Protein AF-A0A7C8Z4E1-F1 (afdb_monomer_lite)

InterPro domains:
  IPR005018 DOMON domain [PS50836] (55-139)
  IPR045265 AIR12, DOMON domain [PF04526] (93-138)

Radius of gyration: 27.3 Å; chains: 1; bounding box: 96×62×39 Å

Organism: Opuntia streptacantha (NCBI:txid393608)

Sequence (139 aa):
MGGRRSSSFPNAAVLSLLSLSVLLPASLSQSHSSCKSHKFSTKKTFENCIDLPTLNAAVHWTFDAATSALSMAFSAKSDGWIAWGLNPQGSGMVGTQALIAGKFAGAALSVDTYDIQSYHAAVKGPISYNVTGISAEES

pLDDT: mean 83.1, std 17.66, range [37.78, 97.62]

Secondary structure (DSSP, 8-state):
-----------HHHHTSSTTTTS--------PPPGGG---TT----SEEEE-SSTT-EEEEEEETTTTEEEEEEE---SSEEEEEE-TT-SSSTTEEEEEEE--TTPPPEEEEEEE-SSS--EES--SS---S------

Structure (mmCIF, N/CA/C/O backbone):
data_AF-A0A7C8Z4E1-F1
#
_entry.id   AF-A0A7C8Z4E1-F1
#
loop_
_atom_site.group_PDB
_atom_site.id
_atom_site.type_symbol
_atom_site.label_atom_id
_atom_site.label_alt_id
_atom_site.label_comp_id
_atom_site.label_asym_id
_atom_site.label_entity_id
_atom_site.label_seq_id
_atom_site.pdbx_PDB_ins_code
_atom_site.Cartn_x
_atom_site.Cartn_y
_atom_site.Cartn_z
_atom_site.occupancy
_atom_site.B_iso_or_equiv
_atom_site.auth_seq_id
_atom_site.auth_comp_id
_atom_site.auth_asym_id
_atom_site.auth_atom_id
_atom_site.pdbx_PDB_model_num
ATOM 1 N N . MET A 1 1 ? 74.684 -49.118 18.563 1.00 39.81 1 MET A N 1
ATOM 2 C CA . MET A 1 1 ? 73.912 -48.161 17.735 1.00 39.81 1 MET A CA 1
ATOM 3 C C . MET A 1 1 ? 72.769 -48.959 17.123 1.00 39.81 1 MET A C 1
ATOM 5 O O . MET A 1 1 ? 73.057 -49.860 16.364 1.00 39.81 1 MET A O 1
ATOM 9 N N . GLY A 1 2 ? 71.503 -48.881 17.521 1.00 44.88 2 GLY A N 1
ATOM 10 C CA . GLY A 1 2 ? 70.712 -47.750 17.996 1.00 44.88 2 GLY A CA 1
ATOM 11 C C . GLY A 1 2 ? 69.649 -47.460 16.931 1.00 44.88 2 GLY A C 1
ATOM 12 O O . GLY A 1 2 ? 69.998 -46.908 15.897 1.00 44.88 2 GLY A O 1
ATOM 13 N N . GLY A 1 3 ? 68.384 -47.839 17.159 1.00 37.78 3 GLY A N 1
ATOM 14 C CA . GLY A 1 3 ? 67.287 -47.445 16.263 1.00 37.78 3 GLY A CA 1
ATOM 15 C C . GLY A 1 3 ? 65.960 -48.193 16.433 1.00 37.78 3 GLY A C 1
ATOM 16 O O . GLY A 1 3 ? 65.643 -49.064 15.635 1.00 37.78 3 GLY A O 1
ATOM 17 N N . ARG A 1 4 ? 65.154 -47.812 17.437 1.00 53.25 4 ARG A N 1
ATOM 18 C CA . ARG A 1 4 ? 63.685 -47.999 17.438 1.00 53.25 4 ARG A CA 1
ATOM 19 C C . ARG A 1 4 ? 63.045 -47.105 16.367 1.00 53.25 4 ARG A C 1
ATOM 21 O O . ARG A 1 4 ? 63.518 -45.986 16.194 1.00 53.25 4 ARG A O 1
ATOM 28 N N . ARG A 1 5 ? 61.909 -47.527 15.796 1.00 49.47 5 ARG A N 1
ATOM 29 C CA . ARG A 1 5 ? 60.741 -46.695 15.394 1.00 49.47 5 ARG A CA 1
ATOM 30 C C . ARG A 1 5 ? 59.597 -47.662 15.044 1.00 49.47 5 ARG A C 1
ATOM 32 O O . ARG A 1 5 ? 59.736 -48.457 14.132 1.00 49.47 5 ARG A O 1
ATOM 39 N N . SER A 1 6 ? 58.641 -47.880 15.946 1.00 49.81 6 SER A N 1
ATOM 40 C CA . SER A 1 6 ? 57.446 -47.062 16.224 1.00 49.81 6 SER A CA 1
ATOM 41 C C . SER A 1 6 ? 56.422 -47.118 15.089 1.00 49.81 6 SER A C 1
ATOM 43 O O . SER A 1 6 ? 56.583 -46.470 14.061 1.00 49.8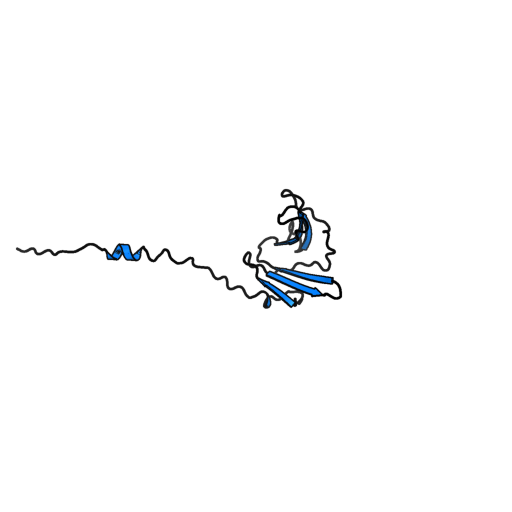1 6 SER A O 1
ATOM 45 N N . SER A 1 7 ? 55.355 -47.880 15.329 1.00 51.41 7 SER A N 1
ATOM 46 C CA . SER A 1 7 ? 54.076 -47.832 14.620 1.00 51.41 7 SER A CA 1
ATOM 47 C C . SER A 1 7 ? 53.421 -46.457 14.769 1.00 51.41 7 SER A C 1
ATOM 49 O O . SER A 1 7 ? 53.463 -45.887 15.860 1.00 51.41 7 SER A O 1
ATOM 51 N N . SER A 1 8 ? 52.757 -45.954 13.728 1.00 54.03 8 SER A N 1
ATOM 52 C CA . SER A 1 8 ? 51.725 -44.924 13.891 1.00 54.03 8 SER A CA 1
ATOM 53 C C . SER A 1 8 ? 50.718 -44.981 12.742 1.00 54.03 8 SER A C 1
ATOM 55 O O . SER A 1 8 ? 51.091 -44.922 11.572 1.00 54.03 8 SER A O 1
ATOM 57 N N . PHE A 1 9 ? 49.446 -45.137 13.102 1.00 57.28 9 PHE A N 1
ATOM 58 C CA . PHE A 1 9 ? 48.287 -45.108 12.214 1.00 57.28 9 PHE A CA 1
ATOM 59 C C . PHE A 1 9 ? 48.009 -43.668 11.757 1.00 57.28 9 PHE A C 1
ATOM 61 O O . PHE A 1 9 ? 47.925 -42.788 12.616 1.00 57.28 9 PHE A O 1
ATOM 68 N N . PRO A 1 10 ? 47.767 -43.389 10.464 1.00 48.19 10 PRO A N 1
ATOM 69 C CA . PRO A 1 10 ? 47.225 -42.102 10.063 1.00 48.19 10 PRO A CA 1
ATOM 70 C C . PRO A 1 10 ? 45.688 -42.111 10.135 1.00 48.19 10 PRO A C 1
ATOM 72 O O . PRO A 1 10 ? 45.002 -42.716 9.320 1.00 48.19 10 PRO A O 1
ATOM 75 N N . ASN A 1 11 ? 45.170 -41.368 11.115 1.00 53.59 11 ASN A N 1
ATOM 76 C CA . ASN A 1 11 ? 44.148 -40.334 10.924 1.00 53.59 11 ASN A CA 1
ATOM 77 C C . ASN A 1 11 ? 42.768 -40.712 10.344 1.00 53.59 11 ASN A C 1
ATOM 79 O O . ASN A 1 11 ? 42.259 -40.025 9.462 1.00 53.59 11 ASN A O 1
ATOM 83 N N . ALA A 1 12 ? 42.060 -41.665 10.960 1.00 51.69 12 ALA A N 1
ATOM 84 C CA . ALA A 1 12 ? 40.590 -41.721 10.851 1.00 51.69 12 ALA A CA 1
ATOM 85 C C . ALA A 1 12 ? 39.895 -40.479 11.469 1.00 51.69 12 ALA A C 1
ATOM 87 O O . ALA A 1 12 ? 38.748 -40.176 11.155 1.00 51.69 12 ALA A O 1
ATOM 88 N N . ALA A 1 13 ? 40.605 -39.723 12.316 1.00 52.81 13 ALA A N 1
ATOM 89 C CA . ALA A 1 13 ? 40.073 -38.544 13.000 1.00 52.81 13 ALA A CA 1
ATOM 90 C C . ALA A 1 13 ? 39.866 -37.321 12.084 1.00 52.81 13 ALA A C 1
ATOM 92 O O . ALA A 1 13 ? 39.034 -36.473 12.389 1.00 52.81 13 ALA A O 1
ATOM 93 N N . VAL A 1 14 ? 40.583 -37.216 10.957 1.00 51.94 14 VAL A N 1
ATOM 94 C CA . VAL A 1 14 ? 40.526 -36.010 10.104 1.00 51.94 14 VAL A CA 1
ATOM 95 C C . VAL A 1 14 ? 39.288 -36.013 9.197 1.00 51.94 14 VAL A C 1
ATOM 97 O O . VAL A 1 14 ? 38.719 -34.960 8.927 1.00 51.94 14 VAL A O 1
ATOM 100 N N . LEU A 1 15 ? 38.802 -37.193 8.797 1.00 48.12 15 LEU A N 1
ATOM 101 C CA . LEU A 1 15 ? 37.601 -37.324 7.961 1.00 48.12 15 LEU A CA 1
ATOM 102 C C . LEU A 1 15 ? 36.291 -37.084 8.731 1.00 48.12 15 LEU A C 1
ATOM 104 O O . LEU A 1 15 ? 35.291 -36.723 8.118 1.00 48.12 15 LEU A O 1
ATOM 108 N N . SER A 1 16 ? 36.296 -37.212 10.062 1.00 50.66 16 SER A N 1
ATOM 109 C CA . SER A 1 16 ? 35.107 -36.973 10.896 1.00 50.66 16 SER A CA 1
ATOM 110 C C . SER A 1 16 ? 34.844 -35.490 11.195 1.00 50.66 16 SER A C 1
ATOM 112 O O . SER A 1 16 ? 33.766 -35.152 11.679 1.00 50.66 16 SER A O 1
ATOM 114 N N . LEU A 1 17 ? 35.810 -34.602 10.935 1.00 50.59 17 LEU A N 1
ATOM 115 C CA . LEU A 1 17 ? 35.689 -33.162 11.205 1.00 50.59 17 LEU A CA 1
ATOM 116 C C . LEU A 1 17 ? 35.124 -32.367 10.015 1.00 50.59 17 LEU A C 1
ATOM 118 O O . LEU A 1 17 ? 34.612 -31.271 10.211 1.00 50.59 17 LEU A O 1
ATOM 122 N N . LEU A 1 18 ? 35.162 -32.924 8.799 1.00 49.88 18 LEU A N 1
ATOM 123 C CA . LEU A 1 18 ? 34.632 -32.290 7.580 1.00 49.88 18 LEU A CA 1
ATOM 124 C C . LEU A 1 18 ? 33.141 -32.572 7.336 1.00 49.88 18 LEU A C 1
ATOM 126 O O . LEU A 1 18 ? 32.497 -31.853 6.577 1.00 49.88 18 LEU A O 1
ATOM 130 N N . SER A 1 19 ? 32.564 -33.582 7.992 1.00 53.12 19 SER A N 1
ATOM 131 C CA . SER A 1 19 ? 31.147 -33.939 7.841 1.00 53.12 19 SER A CA 1
ATOM 132 C C . SER A 1 19 ? 30.197 -33.105 8.709 1.00 53.12 19 SER A C 1
ATOM 134 O O . SER A 1 19 ? 28.987 -33.171 8.510 1.00 53.12 19 SER A O 1
ATOM 136 N N . LEU A 1 20 ? 30.709 -32.313 9.660 1.00 49.38 20 LEU A N 1
ATOM 137 C CA . LEU A 1 20 ? 29.875 -31.524 10.578 1.00 49.38 20 LEU A CA 1
ATOM 138 C C . LEU A 1 20 ? 29.581 -30.097 10.081 1.00 49.38 20 LEU A C 1
ATOM 140 O O . LEU A 1 20 ? 28.790 -29.382 10.688 1.00 49.38 20 LEU A O 1
ATOM 144 N N . SER A 1 21 ? 30.174 -29.680 8.959 1.00 53.50 21 SER A N 1
ATOM 145 C CA . SER A 1 21 ? 30.000 -28.333 8.394 1.00 53.50 21 SER A CA 1
ATOM 146 C C . SER A 1 21 ? 28.793 -28.193 7.451 1.00 53.50 21 SER A C 1
ATOM 148 O O . SER A 1 21 ? 28.571 -27.113 6.915 1.00 53.50 21 SER A O 1
ATOM 150 N N . VAL A 1 22 ? 28.006 -29.257 7.237 1.00 56.09 22 VAL A N 1
ATOM 151 C CA . VAL A 1 22 ? 26.937 -29.319 6.210 1.00 56.09 22 VAL A CA 1
ATOM 152 C C . VAL A 1 22 ? 25.513 -29.196 6.797 1.00 56.09 22 VAL A C 1
ATOM 154 O O . VAL A 1 22 ? 24.532 -29.398 6.093 1.00 56.09 22 VAL A O 1
ATOM 157 N N . LEU A 1 23 ? 25.349 -28.831 8.076 1.00 57.00 23 LEU A N 1
ATOM 158 C CA . LEU A 1 23 ? 24.029 -28.850 8.740 1.00 57.00 23 LEU A CA 1
ATOM 159 C C . LEU A 1 23 ? 23.550 -27.531 9.366 1.00 57.00 23 LEU A C 1
ATOM 161 O O . LEU A 1 23 ? 22.684 -27.556 10.235 1.00 57.00 23 LEU A O 1
ATOM 165 N N . LEU A 1 24 ? 24.023 -26.369 8.910 1.00 56.91 24 LEU A N 1
ATOM 166 C CA . LEU A 1 24 ? 23.359 -25.109 9.260 1.00 56.91 24 LEU A CA 1
ATOM 167 C C . LEU A 1 24 ? 23.108 -24.245 8.021 1.00 56.91 24 LEU A C 1
ATOM 169 O O . LEU A 1 24 ? 24.007 -23.515 7.602 1.00 56.91 24 LEU A O 1
ATOM 173 N N . PRO A 1 25 ? 21.876 -24.202 7.479 1.00 58.38 25 PRO A N 1
ATOM 174 C CA . PRO A 1 25 ? 21.391 -22.927 6.989 1.00 58.38 25 PRO A CA 1
ATOM 175 C C . PRO A 1 25 ? 21.350 -21.999 8.207 1.00 58.38 25 PRO A C 1
ATOM 177 O O . PRO A 1 25 ? 20.506 -22.142 9.090 1.00 58.38 25 PRO A O 1
ATOM 180 N N . ALA A 1 26 ? 22.313 -21.080 8.296 1.00 58.53 26 ALA A N 1
ATOM 181 C CA . ALA A 1 26 ? 22.198 -19.932 9.176 1.00 58.53 26 ALA A CA 1
ATOM 182 C C . ALA A 1 26 ? 21.027 -19.099 8.651 1.00 58.53 26 ALA A C 1
ATOM 184 O O . ALA A 1 26 ? 21.195 -18.217 7.810 1.00 58.53 26 ALA A O 1
ATOM 185 N N . SER A 1 27 ? 19.818 -19.432 9.096 1.00 57.56 27 SER A N 1
ATOM 186 C CA . SER A 1 27 ? 18.671 -18.551 8.983 1.00 57.56 27 SER A CA 1
ATOM 187 C C . SER A 1 27 ? 19.080 -17.268 9.690 1.00 57.56 27 SER A C 1
ATOM 189 O O . SER A 1 27 ? 19.129 -17.217 10.918 1.00 57.56 27 SER A O 1
ATOM 191 N N . LEU A 1 28 ? 19.447 -16.243 8.923 1.00 52.97 28 LEU A N 1
ATOM 192 C CA . LEU A 1 28 ? 19.473 -14.878 9.419 1.00 52.97 28 LEU A CA 1
ATOM 193 C C . LEU A 1 28 ? 18.033 -14.580 9.836 1.00 52.97 28 LEU A C 1
ATOM 195 O O . LEU A 1 28 ? 17.221 -14.161 9.015 1.00 52.97 28 LEU A O 1
ATOM 199 N N . SER A 1 29 ? 17.694 -14.871 11.092 1.00 48.66 29 SER A N 1
ATOM 200 C CA . SER A 1 29 ? 16.459 -14.409 11.703 1.00 48.66 29 SER A CA 1
ATOM 201 C C . SER A 1 29 ? 16.561 -12.894 11.744 1.00 48.66 29 SER A C 1
ATOM 203 O O . SER A 1 29 ? 17.112 -12.324 12.684 1.00 48.66 29 SER A O 1
ATOM 205 N N . GLN A 1 30 ? 16.098 -12.232 10.684 1.00 53.62 30 GLN A N 1
ATOM 206 C CA . GLN A 1 30 ? 15.839 -10.806 10.739 1.00 53.62 30 GLN A CA 1
ATOM 207 C C . GLN A 1 30 ? 14.806 -10.634 11.846 1.00 53.62 30 GLN A C 1
ATOM 209 O O . GLN A 1 30 ? 13.694 -11.153 11.749 1.00 53.62 30 GLN A O 1
ATOM 214 N N . SER A 1 31 ? 15.193 -9.986 12.943 1.00 52.22 31 SER A N 1
ATOM 215 C CA . SER A 1 31 ? 14.258 -9.665 14.012 1.00 52.22 31 SER A CA 1
ATOM 216 C C . SER A 1 31 ? 13.281 -8.631 13.465 1.00 52.22 31 SER A C 1
ATOM 218 O O . SER A 1 31 ? 13.548 -7.430 13.503 1.00 52.22 31 SER A O 1
ATOM 220 N N . HIS A 1 32 ? 12.177 -9.093 12.890 1.00 58.91 32 HIS A N 1
ATOM 221 C CA . HIS A 1 32 ? 11.077 -8.213 12.544 1.00 58.91 32 HIS A CA 1
ATOM 222 C C . HIS A 1 32 ? 10.280 -7.927 13.797 1.00 58.91 32 HIS A C 1
ATOM 224 O O . HIS A 1 32 ? 9.782 -8.824 14.478 1.00 58.91 32 HIS A O 1
ATOM 230 N N . SER A 1 33 ? 10.166 -6.643 14.094 1.00 66.19 33 SER A N 1
ATOM 231 C CA . SER A 1 33 ? 9.115 -6.147 14.957 1.00 66.19 33 SER A CA 1
ATOM 232 C C . SER A 1 33 ? 7.775 -6.502 14.309 1.00 66.19 33 SER A C 1
ATOM 234 O O . SER A 1 33 ? 7.569 -6.169 13.144 1.00 66.19 33 SER A O 1
ATOM 236 N N . SER A 1 34 ? 6.884 -7.177 15.041 1.00 82.50 34 SER A N 1
ATOM 237 C CA . SER A 1 34 ? 5.547 -7.532 14.540 1.00 82.50 34 SER A CA 1
ATOM 238 C C . SER A 1 34 ? 4.850 -6.315 13.930 1.00 82.50 34 SER A C 1
ATOM 240 O O . SER A 1 34 ? 4.946 -5.220 14.499 1.00 82.50 34 SER A O 1
ATOM 242 N N . CYS A 1 35 ? 4.078 -6.508 12.857 1.00 88.69 35 CYS A N 1
ATOM 243 C CA . CYS A 1 35 ? 3.270 -5.455 12.234 1.00 88.69 35 CYS A CA 1
ATOM 244 C C . CYS A 1 35 ? 2.450 -4.630 13.245 1.00 88.69 35 CYS A C 1
ATOM 246 O O . CYS A 1 35 ? 2.261 -3.432 13.043 1.00 88.69 35 CYS A O 1
ATOM 248 N N . LYS A 1 36 ? 2.035 -5.219 14.379 1.00 84.25 36 LYS A N 1
ATOM 249 C CA . LYS A 1 36 ? 1.285 -4.536 15.453 1.00 84.25 36 LYS A CA 1
ATOM 250 C C . LYS A 1 36 ? 2.065 -3.427 16.159 1.00 84.25 36 LYS A C 1
ATOM 252 O O . LYS A 1 36 ? 1.469 -2.551 16.773 1.00 84.25 36 LYS A O 1
ATOM 257 N N . SER A 1 37 ? 3.391 -3.489 16.119 1.00 84.56 37 SER A N 1
ATOM 258 C CA . SER A 1 37 ? 4.272 -2.492 16.735 1.00 84.56 37 SER A CA 1
ATOM 259 C C . SER A 1 37 ? 4.621 -1.333 15.799 1.00 84.56 37 SER A C 1
ATOM 261 O O . SER A 1 37 ? 5.183 -0.336 16.256 1.00 84.56 37 SER A O 1
ATOM 263 N N . HIS A 1 38 ? 4.272 -1.444 14.512 1.00 86.06 38 HIS A N 1
ATOM 264 C CA . HIS A 1 38 ? 4.494 -0.388 13.536 1.00 86.06 38 HIS A CA 1
ATOM 265 C C . HIS A 1 38 ? 3.647 0.843 13.876 1.00 86.06 38 HIS A C 1
ATOM 267 O O . HIS A 1 38 ? 2.465 0.736 14.208 1.00 86.06 38 HIS A O 1
ATOM 273 N N . LYS A 1 39 ? 4.261 2.023 13.791 1.00 87.50 39 LYS A N 1
ATOM 274 C CA . LYS A 1 39 ? 3.606 3.303 14.056 1.00 87.50 39 LYS A CA 1
ATOM 275 C C . LYS A 1 39 ? 3.655 4.149 12.800 1.00 87.50 39 LYS A C 1
ATOM 277 O O . LYS A 1 39 ? 4.729 4.594 12.411 1.00 87.50 39 LYS A O 1
ATOM 282 N N . PHE A 1 40 ? 2.485 4.396 12.228 1.00 90.25 40 PHE A N 1
ATOM 283 C CA . PHE A 1 40 ? 2.351 5.275 11.077 1.00 90.25 40 PHE A CA 1
ATOM 284 C C . PHE A 1 40 ? 2.558 6.738 11.480 1.00 90.25 40 PHE A C 1
ATOM 286 O O . PHE A 1 40 ? 2.095 7.171 12.545 1.00 90.25 40 PHE A O 1
ATOM 293 N N . SER A 1 41 ? 3.201 7.520 10.614 1.00 88.38 41 SER A N 1
ATOM 294 C CA . SER A 1 41 ? 3.476 8.948 10.844 1.00 88.38 41 SER A CA 1
ATOM 295 C C . SER A 1 41 ? 2.183 9.754 11.017 1.00 88.38 41 SER A C 1
ATOM 297 O O . SER A 1 41 ? 2.088 10.661 11.846 1.00 88.38 41 SER A O 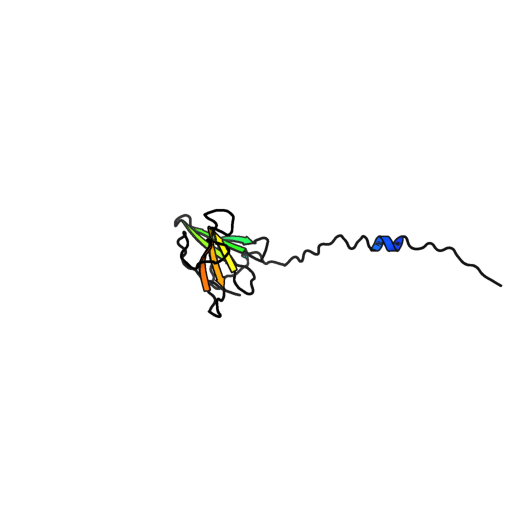1
ATOM 299 N N . THR A 1 42 ? 1.134 9.331 10.310 1.00 84.12 42 THR A N 1
ATOM 300 C CA . THR A 1 42 ? -0.218 9.905 10.356 1.00 84.12 42 THR A CA 1
ATOM 301 C C . THR A 1 42 ? -1.007 9.562 11.625 1.00 84.12 42 THR A C 1
ATOM 303 O O . THR A 1 42 ? -2.160 9.974 11.750 1.00 84.12 42 THR A O 1
ATOM 306 N N . LYS A 1 43 ? -0.430 8.799 12.569 1.00 86.19 43 LYS A N 1
ATOM 307 C CA . LYS A 1 43 ? -1.116 8.234 13.751 1.00 86.19 43 LYS A CA 1
ATOM 308 C C . LYS A 1 43 ? -2.354 7.391 13.406 1.00 86.19 43 LYS A C 1
ATOM 310 O O . LYS A 1 43 ? -3.151 7.088 14.295 1.00 86.19 43 LYS A O 1
ATOM 315 N N . LYS A 1 44 ? -2.524 7.001 12.136 1.00 88.38 44 LYS A N 1
ATOM 316 C CA . LYS A 1 44 ? -3.547 6.036 11.730 1.00 88.38 44 LYS A CA 1
ATOM 317 C C . LYS A 1 44 ? -3.271 4.704 12.420 1.00 88.38 44 LYS A C 1
ATOM 319 O O . LYS A 1 44 ? -2.123 4.289 12.569 1.00 88.38 44 LYS A O 1
ATOM 324 N N . THR A 1 45 ? -4.341 4.051 12.851 1.00 92.31 45 THR A N 1
ATOM 325 C CA . THR A 1 45 ? -4.295 2.729 13.476 1.00 92.31 45 THR A CA 1
ATOM 326 C C . THR A 1 45 ? -5.215 1.791 12.715 1.00 92.31 45 THR A C 1
ATOM 328 O O . THR A 1 45 ? -6.185 2.231 12.096 1.00 92.31 45 THR A O 1
ATOM 331 N N . PHE A 1 46 ? -4.875 0.507 12.738 1.00 95.19 46 PHE A N 1
ATOM 332 C CA . PHE A 1 46 ? -5.616 -0.542 12.056 1.00 95.19 46 PHE A CA 1
ATOM 333 C C . PHE A 1 46 ? -5.912 -1.665 13.044 1.00 95.19 46 PHE A C 1
ATOM 335 O O . PHE A 1 46 ? -5.070 -1.992 13.882 1.00 95.19 46 PHE A O 1
ATOM 342 N N . GLU A 1 47 ? -7.105 -2.242 12.952 1.00 95.75 47 GLU A N 1
ATOM 343 C CA . GLU A 1 47 ? -7.560 -3.310 13.850 1.00 95.75 47 GLU A CA 1
ATOM 344 C C . GLU A 1 47 ? -6.809 -4.616 13.602 1.00 95.75 47 GLU A C 1
ATOM 346 O O . GLU A 1 47 ? -6.525 -5.378 14.528 1.00 95.75 47 GLU A O 1
ATOM 351 N N . ASN A 1 48 ? -6.470 -4.861 12.339 1.00 96.62 48 ASN A N 1
ATOM 352 C CA . ASN A 1 48 ? -5.851 -6.090 11.890 1.00 96.62 48 ASN A CA 1
ATOM 353 C C . ASN A 1 48 ? -4.529 -5.791 11.189 1.00 96.62 48 ASN A C 1
ATOM 355 O O . ASN A 1 48 ? -4.365 -4.764 10.525 1.00 96.62 48 ASN A O 1
ATOM 359 N N . CYS A 1 49 ? -3.586 -6.719 11.317 1.00 96.31 49 CYS A N 1
ATOM 360 C CA . CYS A 1 49 ? -2.391 -6.722 10.495 1.00 96.31 49 CYS A CA 1
ATOM 361 C C . CYS A 1 49 ? -1.822 -8.130 10.346 1.00 96.31 49 CYS A C 1
ATOM 363 O O . CYS A 1 49 ? -2.029 -8.987 11.212 1.00 96.31 49 CYS A O 1
ATOM 365 N N . ILE A 1 50 ? -1.088 -8.342 9.257 1.00 96.06 50 ILE A N 1
ATOM 366 C CA . ILE A 1 50 ? -0.302 -9.548 9.002 1.00 96.06 50 ILE A CA 1
ATOM 367 C C . ILE A 1 50 ? 1.080 -9.165 8.486 1.00 96.06 50 ILE A C 1
ATOM 369 O O . ILE A 1 50 ? 1.214 -8.293 7.627 1.00 96.06 50 ILE A O 1
ATOM 373 N N . ASP A 1 51 ? 2.093 -9.852 9.001 1.00 95.31 51 ASP A N 1
ATOM 374 C CA . ASP A 1 51 ? 3.438 -9.844 8.438 1.00 95.31 51 ASP A CA 1
ATOM 375 C C . ASP A 1 51 ? 3.474 -10.804 7.236 1.00 95.31 51 ASP A C 1
ATOM 377 O O . ASP A 1 51 ? 2.966 -11.928 7.305 1.00 95.31 51 ASP A O 1
ATOM 381 N N . LEU A 1 52 ? 4.049 -10.363 6.117 1.00 94.12 52 LEU A N 1
ATOM 382 C CA . LEU A 1 52 ? 4.207 -11.178 4.917 1.00 94.12 52 LEU A CA 1
ATOM 383 C C . LEU A 1 52 ? 5.537 -11.952 4.949 1.00 94.12 52 LEU A C 1
ATOM 385 O O . LEU A 1 52 ? 6.513 -11.483 5.538 1.00 94.12 52 LEU A O 1
ATOM 389 N N . PRO A 1 53 ? 5.627 -13.116 4.276 1.00 92.44 53 PRO A N 1
ATOM 390 C CA . PRO A 1 53 ? 6.809 -13.981 4.361 1.00 92.44 53 PRO A CA 1
ATOM 391 C C . PRO A 1 53 ? 8.100 -13.383 3.783 1.00 92.44 53 PRO A C 1
ATOM 393 O O . PRO A 1 53 ? 9.188 -13.886 4.050 1.00 92.44 53 PRO A O 1
ATOM 396 N N . THR A 1 54 ? 7.993 -12.348 2.949 1.00 90.06 54 THR A N 1
ATOM 397 C CA . THR A 1 54 ? 9.109 -11.771 2.192 1.00 90.06 54 THR A CA 1
ATOM 398 C C . THR A 1 54 ? 9.051 -10.246 2.194 1.00 90.06 54 THR A C 1
ATOM 400 O O . THR A 1 54 ? 8.012 -9.659 2.486 1.00 90.06 54 THR A O 1
ATOM 403 N N . LEU A 1 55 ? 10.156 -9.606 1.793 1.00 89.69 55 LEU A N 1
ATOM 404 C CA . LEU A 1 55 ? 10.270 -8.151 1.573 1.00 89.69 55 LEU A CA 1
ATOM 405 C C . LEU A 1 55 ? 10.107 -7.283 2.829 1.00 89.69 55 LEU A C 1
ATOM 407 O O . LEU A 1 55 ? 9.954 -6.066 2.726 1.00 89.69 55 LEU A O 1
ATOM 411 N N . ASN A 1 56 ? 10.136 -7.903 4.010 1.00 90.62 56 ASN A N 1
ATOM 412 C CA . ASN A 1 56 ? 9.867 -7.229 5.277 1.00 90.62 56 ASN A CA 1
ATOM 413 C C . ASN A 1 56 ? 8.554 -6.446 5.211 1.00 90.62 56 ASN A C 1
ATOM 415 O O . ASN A 1 56 ? 8.468 -5.315 5.688 1.00 90.62 56 ASN A O 1
ATOM 419 N N . ALA A 1 57 ? 7.571 -7.047 4.540 1.00 93.81 57 ALA A N 1
ATOM 420 C CA . ALA A 1 57 ? 6.325 -6.399 4.213 1.00 93.81 57 ALA A CA 1
ATOM 421 C C . ALA A 1 57 ? 5.228 -6.759 5.210 1.00 93.81 57 ALA A C 1
ATOM 423 O O . ALA A 1 57 ? 5.226 -7.847 5.786 1.00 93.81 57 ALA A O 1
ATOM 424 N N . ALA A 1 58 ? 4.273 -5.856 5.373 1.00 95.44 58 ALA A N 1
ATOM 425 C CA . ALA A 1 58 ? 3.086 -6.068 6.175 1.00 95.44 58 ALA A CA 1
ATOM 426 C C .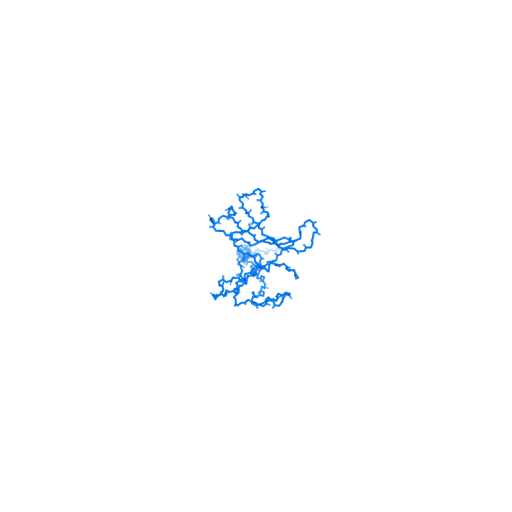 ALA A 1 58 ? 1.861 -5.449 5.500 1.00 95.44 58 ALA A C 1
ATOM 428 O O . ALA A 1 58 ? 1.954 -4.461 4.765 1.00 95.44 58 ALA A O 1
ATOM 429 N N . VAL A 1 59 ? 0.702 -6.044 5.770 1.00 95.94 59 VAL A N 1
ATOM 430 C CA . VAL A 1 59 ? -0.605 -5.487 5.414 1.00 95.94 59 VAL A CA 1
ATOM 431 C C . VAL A 1 59 ? -1.330 -5.154 6.706 1.00 95.94 59 VAL A C 1
ATOM 433 O O . VAL A 1 59 ? -1.488 -6.021 7.567 1.00 95.94 59 VAL A O 1
ATOM 436 N N . HIS A 1 60 ? -1.811 -3.923 6.821 1.00 96.50 60 HIS A N 1
ATOM 437 C CA . HIS A 1 60 ? -2.654 -3.441 7.911 1.00 96.50 60 HIS A CA 1
ATOM 438 C C . HIS A 1 60 ? -4.021 -3.069 7.359 1.00 96.50 60 HIS A C 1
ATOM 440 O O . HIS A 1 60 ? -4.098 -2.449 6.298 1.00 96.50 60 HIS A O 1
ATOM 446 N N . TRP A 1 61 ? -5.097 -3.425 8.058 1.00 96.88 61 TRP A N 1
ATOM 447 C CA . TRP A 1 61 ? -6.439 -3.071 7.613 1.00 96.88 61 TRP A CA 1
ATOM 448 C C . TRP A 1 61 ? -7.465 -2.944 8.741 1.00 96.88 61 TRP A C 1
ATOM 450 O O . TRP A 1 61 ? -7.374 -3.575 9.796 1.00 96.88 61 TRP A O 1
ATOM 460 N N . THR A 1 62 ? -8.489 -2.147 8.457 1.00 97.31 62 THR A N 1
ATOM 461 C CA . THR A 1 62 ? -9.740 -2.056 9.213 1.00 97.31 62 THR A CA 1
ATOM 462 C C . THR A 1 62 ? -10.878 -2.080 8.207 1.00 97.31 62 THR A C 1
ATOM 464 O O . THR A 1 62 ? -10.825 -1.367 7.200 1.00 97.31 62 THR A O 1
ATOM 467 N N . PHE A 1 63 ? -11.893 -2.898 8.465 1.00 97.25 63 PHE A N 1
ATOM 468 C CA . PHE A 1 63 ? -13.085 -2.970 7.630 1.00 97.25 63 PHE A CA 1
ATOM 469 C C . PHE A 1 63 ? -14.290 -2.465 8.415 1.00 97.25 63 PHE A C 1
ATOM 471 O O . PHE A 1 63 ? -14.651 -3.040 9.439 1.00 97.25 63 PHE A O 1
ATOM 478 N N . ASP A 1 64 ? -14.915 -1.404 7.917 1.00 97.19 64 ASP A N 1
ATOM 479 C CA . ASP A 1 64 ? -16.177 -0.903 8.444 1.00 97.19 64 ASP A CA 1
ATOM 480 C C . ASP A 1 64 ? -17.332 -1.540 7.665 1.00 97.19 64 ASP A C 1
ATOM 482 O O . ASP A 1 64 ? -17.615 -1.181 6.519 1.00 97.19 64 ASP A O 1
ATOM 486 N N . ALA A 1 65 ? -18.016 -2.490 8.302 1.00 96.94 65 ALA A N 1
ATOM 487 C CA . ALA A 1 65 ? -19.148 -3.188 7.706 1.00 96.94 65 ALA A CA 1
ATOM 488 C C . ALA A 1 65 ? -20.375 -2.284 7.491 1.00 96.94 65 ALA A C 1
ATOM 490 O O . ALA A 1 65 ? -21.165 -2.553 6.587 1.00 96.94 65 ALA A O 1
ATOM 491 N N . ALA A 1 66 ? -20.545 -1.215 8.278 1.00 97.62 66 ALA A N 1
ATOM 492 C CA . ALA A 1 66 ? -21.693 -0.317 8.157 1.00 97.62 66 ALA A CA 1
ATOM 493 C C . ALA A 1 66 ? -21.608 0.539 6.887 1.00 97.62 66 ALA A C 1
ATOM 495 O O . ALA A 1 66 ? -22.624 0.801 6.244 1.00 97.62 66 ALA A O 1
ATOM 496 N N . THR A 1 67 ? -20.395 0.942 6.506 1.00 95.75 67 THR A N 1
ATOM 497 C CA . THR A 1 67 ? -20.133 1.733 5.292 1.00 95.75 67 THR A CA 1
ATOM 498 C C . THR A 1 67 ? -19.566 0.905 4.138 1.00 95.75 67 THR A C 1
ATOM 500 O O . THR A 1 67 ? -19.402 1.422 3.035 1.00 95.75 67 THR A O 1
ATOM 503 N N . SER A 1 68 ? -19.293 -0.386 4.367 1.00 95.38 68 SER A N 1
ATOM 504 C CA . SER A 1 68 ? -18.583 -1.271 3.432 1.00 95.38 68 SER A CA 1
ATOM 505 C C . SER A 1 68 ? -17.239 -0.691 2.970 1.00 95.38 68 SER A C 1
ATOM 507 O O . SER A 1 68 ? -16.835 -0.866 1.819 1.00 95.38 68 SER A O 1
ATOM 509 N N . ALA A 1 69 ? -16.542 0.010 3.868 1.00 95.62 69 ALA A N 1
ATOM 510 C CA . ALA A 1 69 ? -15.282 0.681 3.579 1.00 95.62 69 ALA A CA 1
ATOM 511 C C . ALA A 1 69 ? -14.084 -0.110 4.122 1.00 95.62 69 ALA A C 1
ATOM 513 O O . ALA A 1 69 ? -14.050 -0.510 5.286 1.00 95.62 69 ALA A O 1
ATOM 514 N N . LEU A 1 70 ? -13.064 -0.293 3.279 1.00 95.75 70 LEU A N 1
ATOM 515 C CA . LEU A 1 70 ? -11.790 -0.905 3.649 1.00 95.75 70 LEU A CA 1
ATOM 516 C C . LEU A 1 70 ? -10.713 0.176 3.750 1.00 95.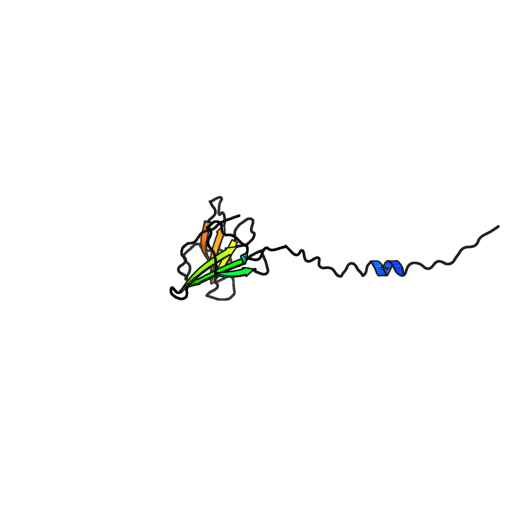75 70 LEU A C 1
ATOM 518 O O . LEU A 1 70 ? -10.334 0.780 2.748 1.00 95.75 70 LEU A O 1
ATOM 522 N N . SER A 1 71 ? -10.195 0.392 4.955 1.00 95.62 71 SER A N 1
ATOM 523 C CA . SER A 1 71 ? -8.983 1.183 5.171 1.00 95.62 71 SER A CA 1
ATOM 524 C C . SER A 1 71 ? -7.787 0.245 5.209 1.00 95.62 71 SER A C 1
ATOM 526 O O . SER A 1 71 ? -7.801 -0.715 5.976 1.00 95.62 71 SER A O 1
ATOM 528 N N . MET A 1 72 ? -6.749 0.526 4.421 1.00 95.62 72 MET A N 1
ATOM 529 C CA . MET A 1 72 ? -5.566 -0.328 4.310 1.00 95.62 72 MET A CA 1
ATOM 530 C C . MET A 1 72 ? -4.268 0.480 4.293 1.00 95.62 72 MET A C 1
ATOM 532 O O . MET A 1 72 ? -4.225 1.580 3.743 1.00 95.62 72 MET A O 1
ATOM 536 N N . ALA A 1 73 ? -3.201 -0.108 4.834 1.00 95.56 73 ALA A N 1
ATOM 537 C CA . ALA A 1 73 ? -1.826 0.280 4.556 1.00 95.56 73 ALA A CA 1
ATOM 538 C C . ALA A 1 73 ? -0.990 -0.951 4.179 1.00 95.56 73 ALA A C 1
ATOM 540 O O . ALA A 1 73 ? -1.096 -2.005 4.806 1.00 95.56 73 ALA A O 1
ATOM 541 N N . PHE A 1 74 ? -0.152 -0.796 3.157 1.00 95.88 74 PHE A N 1
ATOM 542 C CA . PHE A 1 74 ? 0.894 -1.749 2.805 1.00 95.88 74 PHE A CA 1
ATOM 543 C C . PHE A 1 74 ? 2.241 -1.099 3.102 1.00 95.88 74 PHE A C 1
ATOM 545 O O . PHE A 1 74 ? 2.513 0.000 2.618 1.00 95.88 74 PHE A O 1
ATOM 552 N N . SER A 1 75 ? 3.072 -1.766 3.892 1.00 93.94 75 SER A N 1
ATOM 553 C CA . SER A 1 75 ? 4.432 -1.323 4.189 1.00 93.94 75 SER A CA 1
ATOM 554 C C . SER A 1 75 ? 5.422 -2.401 3.783 1.00 93.94 75 SER A C 1
ATOM 556 O O . SER A 1 75 ? 5.115 -3.588 3.839 1.00 93.94 75 SER A O 1
ATOM 558 N N . ALA A 1 76 ? 6.602 -1.988 3.334 1.00 93.88 76 ALA A N 1
ATOM 559 C CA . ALA A 1 76 ? 7.707 -2.871 2.989 1.00 93.88 76 ALA A CA 1
ATOM 560 C C . ALA A 1 76 ? 9.015 -2.083 3.045 1.00 93.88 76 ALA A C 1
ATOM 562 O O . ALA A 1 76 ? 9.014 -0.856 2.917 1.00 93.88 76 ALA A O 1
ATOM 563 N N . LYS A 1 77 ? 10.140 -2.783 3.193 1.00 91.62 77 LYS A N 1
ATOM 564 C CA . LYS A 1 77 ? 11.457 -2.157 3.063 1.00 91.62 77 LYS A CA 1
ATOM 565 C C . LYS A 1 77 ? 11.818 -2.043 1.580 1.00 91.62 77 LYS A C 1
ATOM 567 O O . LYS A 1 77 ? 11.879 -3.057 0.890 1.00 91.62 77 LYS A O 1
ATOM 572 N N . SER A 1 78 ? 12.069 -0.829 1.095 1.00 90.69 78 SER A N 1
ATOM 573 C CA . SER A 1 78 ? 12.468 -0.569 -0.294 1.00 90.69 78 SER A CA 1
ATOM 574 C C . SER A 1 78 ? 13.344 0.677 -0.380 1.00 90.69 78 SER A C 1
ATOM 576 O O . SER A 1 78 ? 13.073 1.660 0.303 1.00 90.69 78 SER A O 1
ATOM 578 N N . ASP A 1 79 ? 14.349 0.643 -1.257 1.00 89.38 79 ASP A N 1
ATOM 579 C CA . ASP A 1 79 ? 15.180 1.806 -1.605 1.00 89.38 79 ASP A CA 1
ATOM 580 C C . ASP A 1 79 ? 14.641 2.552 -2.847 1.00 89.38 79 ASP A C 1
ATOM 582 O O . ASP A 1 79 ? 15.287 3.457 -3.375 1.00 89.38 79 ASP A O 1
ATOM 586 N N . GLY A 1 80 ? 13.472 2.151 -3.360 1.00 92.31 80 GLY A N 1
ATOM 587 C CA . GLY A 1 80 ? 12.878 2.701 -4.577 1.00 92.31 80 GLY A CA 1
ATOM 588 C C . GLY A 1 80 ? 11.380 2.938 -4.438 1.00 92.31 80 GLY A C 1
ATOM 589 O O . GLY A 1 80 ? 10.939 3.912 -3.834 1.00 92.31 80 GLY A O 1
ATOM 590 N N . TRP A 1 81 ? 10.591 2.060 -5.048 1.00 93.56 81 TRP A N 1
ATOM 591 C CA . TRP A 1 81 ? 9.134 2.090 -4.985 1.00 93.56 81 TRP A CA 1
ATOM 592 C C . TRP A 1 81 ? 8.604 0.795 -4.371 1.00 93.56 81 TRP A C 1
ATOM 594 O O . TRP A 1 81 ? 9.298 -0.225 -4.322 1.00 93.56 81 TRP A O 1
ATOM 604 N N . ILE A 1 82 ? 7.371 0.847 -3.884 1.00 95.44 82 ILE A N 1
ATOM 605 C CA . ILE A 1 82 ? 6.603 -0.308 -3.426 1.00 95.44 82 ILE A CA 1
ATOM 606 C C . ILE A 1 82 ? 5.263 -0.319 -4.151 1.00 95.44 82 ILE A C 1
ATOM 608 O O . ILE A 1 82 ? 4.719 0.733 -4.482 1.00 95.44 82 ILE A O 1
ATOM 612 N N . ALA A 1 83 ? 4.729 -1.507 -4.410 1.00 94.50 83 ALA A N 1
ATOM 613 C CA . ALA A 1 83 ? 3.422 -1.662 -5.025 1.00 94.50 83 ALA A CA 1
ATOM 614 C C . ALA A 1 83 ? 2.600 -2.703 -4.277 1.00 94.50 83 ALA A C 1
ATOM 616 O O . ALA A 1 83 ? 3.128 -3.732 -3.852 1.00 94.50 83 ALA A O 1
ATOM 617 N N . TRP A 1 84 ? 1.300 -2.454 -4.186 1.00 95.00 84 TRP A N 1
ATOM 618 C CA . TRP A 1 84 ? 0.315 -3.440 -3.771 1.00 95.00 84 TRP A CA 1
ATOM 619 C C . TRP A 1 84 ? -0.736 -3.595 -4.868 1.00 95.00 84 TRP A C 1
ATOM 621 O O . TRP A 1 84 ? -1.237 -2.602 -5.393 1.00 95.00 84 TRP A O 1
ATOM 631 N N . GLY A 1 85 ? -1.024 -4.840 -5.246 1.00 94.69 85 GLY A N 1
ATOM 632 C CA . GLY A 1 85 ? -1.875 -5.178 -6.383 1.00 94.69 85 GLY A CA 1
ATOM 633 C C . GLY A 1 85 ? -3.128 -5.943 -5.974 1.00 94.69 85 GLY A C 1
ATOM 634 O O . GLY A 1 85 ? -3.058 -6.910 -5.217 1.00 94.69 85 GLY A O 1
ATOM 635 N N . LEU A 1 86 ? -4.262 -5.528 -6.526 1.00 94.31 86 LEU A N 1
ATOM 636 C CA . LEU A 1 86 ? -5.531 -6.242 -6.530 1.00 94.31 86 LEU A CA 1
ATOM 637 C C . LEU A 1 86 ? -5.680 -6.954 -7.870 1.00 94.31 86 LEU A C 1
ATOM 639 O O . LEU A 1 86 ? -5.566 -6.312 -8.909 1.00 94.31 86 LEU A O 1
ATOM 643 N N . ASN A 1 87 ? -5.993 -8.250 -7.871 1.00 94.88 87 ASN A N 1
ATOM 644 C CA . ASN A 1 87 ? -6.120 -9.011 -9.117 1.00 94.88 87 ASN A CA 1
ATOM 645 C C . ASN A 1 87 ? -7.574 -9.464 -9.350 1.00 94.88 87 ASN A C 1
ATOM 647 O O . ASN A 1 87 ? -7.893 -10.640 -9.174 1.00 94.88 87 ASN A O 1
ATOM 651 N N . PRO A 1 88 ? -8.493 -8.556 -9.733 1.00 90.62 88 PRO A N 1
ATOM 652 C CA . PRO A 1 88 ? -9.897 -8.910 -9.939 1.00 90.62 88 PRO A CA 1
ATOM 653 C C . PRO A 1 88 ? -10.129 -9.812 -11.164 1.00 90.62 88 PRO A C 1
ATOM 655 O O . PRO A 1 88 ? -11.175 -10.447 -11.255 1.00 90.62 88 PRO A O 1
ATOM 658 N N . GLN A 1 89 ? -9.181 -9.869 -12.109 1.00 89.50 89 GLN A N 1
ATOM 659 C CA . GLN A 1 89 ? -9.330 -10.589 -13.384 1.00 89.50 89 GLN A CA 1
ATOM 660 C C . GLN A 1 89 ? -8.616 -11.955 -13.429 1.00 89.50 89 GLN A C 1
ATOM 662 O O . GLN A 1 89 ? -8.784 -12.702 -14.390 1.00 89.50 89 GLN A O 1
ATOM 667 N N . GLY A 1 90 ? -7.810 -12.305 -12.421 1.00 91.19 90 GLY A N 1
ATOM 668 C CA . GLY A 1 90 ? -7.022 -13.543 -12.416 1.00 91.19 90 GLY A CA 1
ATOM 669 C C . GLY A 1 90 ? -5.943 -13.546 -11.336 1.00 91.19 90 GLY A C 1
ATOM 670 O O . GLY A 1 90 ? -5.896 -12.651 -10.511 1.00 91.19 90 GLY A O 1
ATOM 671 N N . SER A 1 91 ? -5.056 -14.541 -11.311 1.00 91.38 91 SER A N 1
ATOM 672 C CA . SER A 1 91 ? -3.969 -14.616 -10.313 1.00 91.38 91 SER A CA 1
ATOM 673 C C . SER A 1 91 ? -2.629 -14.047 -10.799 1.00 91.38 91 SER A C 1
ATOM 675 O O . SER A 1 91 ? -1.650 -14.071 -10.057 1.00 91.38 91 SER A O 1
ATOM 677 N N . GLY A 1 92 ? -2.562 -13.586 -12.050 1.00 92.44 92 GLY A N 1
ATOM 678 C CA . GLY A 1 92 ? -1.351 -13.047 -12.669 1.00 92.44 92 GLY A CA 1
ATOM 679 C C . GLY A 1 92 ? -1.182 -11.539 -12.475 1.00 92.44 92 GLY A C 1
ATOM 680 O O . GLY A 1 92 ? -2.048 -10.872 -11.924 1.00 92.44 92 GLY A O 1
ATOM 681 N N . MET A 1 93 ? -0.052 -11.021 -12.968 1.00 92.94 93 MET A N 1
ATOM 682 C CA . MET A 1 93 ? 0.242 -9.580 -13.015 1.00 92.94 93 MET A CA 1
ATOM 683 C C . MET A 1 93 ? -0.603 -8.845 -14.067 1.00 92.94 93 MET A C 1
ATOM 685 O O . MET A 1 93 ? -0.954 -7.683 -13.898 1.00 92.94 93 MET A O 1
ATOM 689 N N . VAL A 1 94 ? -0.908 -9.514 -15.182 1.00 94.94 94 VAL A N 1
ATOM 690 C CA . VAL A 1 94 ? -1.809 -8.965 -16.199 1.00 94.94 94 VAL A CA 1
ATOM 691 C C . VAL A 1 94 ? -3.235 -8.993 -15.653 1.00 94.94 94 VAL A C 1
ATOM 693 O O . VAL A 1 94 ? -3.703 -10.033 -15.192 1.00 94.94 94 VAL A O 1
ATOM 696 N N . GLY A 1 95 ? -3.907 -7.847 -15.706 1.00 93.88 95 GLY A N 1
ATOM 697 C CA . GLY A 1 95 ? -5.206 -7.605 -15.085 1.00 93.88 95 GLY A CA 1
ATOM 698 C C . GLY A 1 95 ? -5.122 -7.109 -13.636 1.00 93.88 95 GLY A C 1
ATOM 699 O O . GLY A 1 95 ? -6.167 -6.963 -12.997 1.00 93.88 95 GLY A O 1
ATOM 700 N N . THR A 1 96 ? -3.918 -6.858 -13.103 1.00 96.12 96 THR A N 1
ATOM 701 C CA . THR A 1 96 ? -3.724 -6.275 -11.768 1.00 96.12 96 THR A CA 1
ATOM 702 C C . THR A 1 96 ? -4.072 -4.789 -11.760 1.00 96.12 96 THR A C 1
ATOM 704 O O . THR A 1 96 ? -3.605 -4.011 -12.587 1.00 96.12 96 THR A O 1
ATOM 707 N N . GLN A 1 97 ? -4.814 -4.378 -10.742 1.00 95.94 97 GLN A N 1
ATOM 708 C CA . GLN A 1 97 ? -5.063 -2.993 -10.373 1.00 95.94 97 GLN A CA 1
ATOM 709 C C . GLN A 1 97 ? -4.206 -2.648 -9.160 1.00 95.94 97 GLN A C 1
ATOM 711 O O . GLN A 1 97 ? -4.392 -3.215 -8.086 1.00 95.94 97 GLN A O 1
ATOM 716 N N . ALA A 1 98 ? -3.233 -1.759 -9.326 1.00 96.25 98 ALA A N 1
ATOM 717 C CA . ALA A 1 98 ? -2.186 -1.532 -8.340 1.00 96.25 98 ALA A CA 1
ATOM 718 C C . ALA A 1 98 ? -2.234 -0.132 -7.731 1.00 96.25 98 ALA A C 1
ATOM 720 O O . ALA A 1 98 ? -2.576 0.841 -8.397 1.00 96.25 98 ALA A O 1
ATOM 721 N N . LEU A 1 99 ? -1.814 -0.034 -6.474 1.00 96.69 99 LEU A N 1
ATOM 722 C CA . LEU A 1 99 ? -1.356 1.198 -5.850 1.00 96.69 99 LEU A CA 1
ATOM 723 C C . LEU A 1 99 ? 0.168 1.141 -5.813 1.00 96.69 99 LEU A C 1
ATOM 725 O O . LEU A 1 99 ? 0.728 0.206 -5.240 1.00 96.69 99 LEU A O 1
ATOM 729 N N . ILE A 1 100 ? 0.837 2.115 -6.424 1.00 95.81 100 ILE A N 1
ATOM 730 C CA . ILE A 1 100 ? 2.300 2.178 -6.475 1.00 95.81 100 ILE A CA 1
ATOM 731 C C . ILE A 1 100 ? 2.751 3.460 -5.785 1.00 95.81 100 ILE A C 1
ATOM 733 O O . ILE A 1 100 ? 2.347 4.555 -6.183 1.00 95.81 100 ILE A O 1
ATOM 737 N N . ALA A 1 101 ? 3.580 3.311 -4.755 1.00 95.81 101 ALA A N 1
ATOM 738 C CA . ALA A 1 101 ? 4.146 4.399 -3.973 1.00 95.81 101 ALA A CA 1
ATOM 739 C C . ALA A 1 101 ? 5.658 4.509 -4.197 1.00 95.81 101 ALA A C 1
ATOM 741 O O . ALA A 1 101 ? 6.366 3.502 -4.202 1.00 95.81 101 ALA A O 1
ATOM 742 N N . GLY A 1 102 ? 6.164 5.726 -4.370 1.00 94.44 102 GLY A N 1
ATOM 743 C CA . GLY A 1 102 ? 7.587 5.970 -4.583 1.00 94.44 102 GLY A CA 1
ATOM 744 C C . GLY A 1 102 ? 7.900 7.410 -4.975 1.00 94.44 102 GLY A C 1
ATOM 745 O O . GLY A 1 102 ? 7.011 8.246 -5.135 1.00 94.44 102 GLY A O 1
ATOM 746 N N . LYS A 1 103 ? 9.192 7.698 -5.130 1.00 93.69 103 LYS A N 1
ATOM 747 C CA . LYS A 1 103 ? 9.702 8.977 -5.641 1.00 93.69 103 LYS A CA 1
ATOM 748 C C . LYS A 1 103 ? 9.986 8.843 -7.134 1.00 93.69 103 LYS A C 1
ATOM 750 O O . LYS A 1 103 ? 11.046 8.365 -7.536 1.00 93.69 103 LYS A O 1
ATOM 755 N N . PHE A 1 104 ? 9.032 9.237 -7.970 1.00 86.75 104 PHE A N 1
ATOM 756 C CA . PHE A 1 104 ? 9.163 9.119 -9.424 1.00 86.75 104 PHE A CA 1
ATOM 757 C C . PHE A 1 104 ? 9.802 10.373 -10.021 1.00 86.75 104 PHE A C 1
ATOM 759 O O . PHE A 1 104 ? 9.378 11.486 -9.729 1.00 86.75 104 PHE A O 1
ATOM 766 N N . ALA A 1 105 ? 10.829 10.197 -10.860 1.00 84.75 105 ALA A N 1
ATOM 767 C CA . ALA A 1 105 ? 11.525 11.290 -11.552 1.00 84.75 105 ALA A CA 1
ATOM 768 C C . ALA A 1 105 ? 12.019 12.431 -10.626 1.00 84.75 105 ALA A C 1
ATOM 770 O O . ALA A 1 105 ? 12.010 13.598 -11.010 1.00 84.75 105 ALA A O 1
ATOM 771 N N . GLY A 1 106 ? 12.439 12.100 -9.397 1.00 79.94 106 GLY A N 1
ATOM 772 C CA . GLY A 1 106 ? 12.920 13.079 -8.411 1.00 79.94 106 GLY A CA 1
ATOM 773 C C . GLY A 1 106 ? 11.821 13.909 -7.737 1.00 79.94 106 GLY A C 1
ATOM 774 O O . GLY A 1 106 ? 12.134 14.854 -7.016 1.00 79.94 106 GLY A O 1
ATOM 775 N N . ALA A 1 107 ? 10.548 13.573 -7.956 1.00 87.19 107 ALA A N 1
ATOM 776 C CA . ALA A 1 107 ? 9.428 14.202 -7.271 1.00 87.19 107 ALA A CA 1
ATOM 777 C C . ALA A 1 107 ? 9.362 13.810 -5.784 1.00 87.19 107 ALA A C 1
ATOM 779 O O . ALA A 1 107 ? 10.032 12.884 -5.317 1.00 87.19 107 ALA A O 1
ATOM 780 N N . ALA A 1 108 ? 8.509 14.524 -5.044 1.00 92.06 108 ALA A N 1
ATOM 781 C CA . ALA A 1 108 ? 8.135 14.143 -3.689 1.00 92.06 108 ALA A CA 1
ATOM 782 C C . ALA A 1 108 ? 7.518 12.734 -3.662 1.00 92.06 108 ALA A C 1
ATOM 784 O O . ALA A 1 108 ? 6.978 12.261 -4.663 1.00 92.06 108 ALA A O 1
ATOM 785 N N . LEU A 1 109 ? 7.590 12.082 -2.500 1.00 94.44 109 LEU A N 1
ATOM 786 C CA . LEU A 1 109 ? 6.961 10.785 -2.285 1.00 94.44 109 LEU A CA 1
ATOM 787 C C . LEU A 1 109 ? 5.459 10.882 -2.587 1.00 94.44 109 LEU A C 1
ATOM 789 O O . LEU A 1 109 ? 4.751 11.693 -1.987 1.00 94.44 109 LEU A O 1
ATOM 793 N N . SER A 1 110 ? 4.980 10.049 -3.504 1.00 94.56 110 SER A N 1
ATOM 794 C CA . SER A 1 110 ? 3.569 9.974 -3.871 1.00 94.56 110 SER A CA 1
ATOM 795 C C . SER A 1 110 ? 3.107 8.526 -3.963 1.00 94.56 110 SER A C 1
ATOM 797 O O . SER A 1 110 ? 3.916 7.600 -4.019 1.00 94.56 110 SER A O 1
ATOM 799 N N . VAL A 1 111 ? 1.789 8.341 -3.976 1.00 95.69 111 VAL A N 1
ATOM 800 C CA . VAL A 1 111 ? 1.133 7.083 -4.330 1.00 95.69 111 VAL A CA 1
ATOM 801 C C . VAL A 1 111 ? 0.088 7.369 -5.388 1.00 95.69 111 VAL A C 1
ATOM 803 O O . VAL A 1 111 ? -0.652 8.346 -5.292 1.00 95.69 111 VAL A O 1
ATOM 806 N N . ASP A 1 112 ? 0.040 6.513 -6.396 1.00 95.31 112 ASP A N 1
ATOM 807 C CA . ASP A 1 112 ? -0.899 6.606 -7.500 1.00 95.31 112 ASP A CA 1
ATOM 808 C C . ASP A 1 112 ? -1.457 5.222 -7.834 1.00 95.31 112 ASP A C 1
ATOM 810 O O . ASP A 1 112 ? -0.848 4.192 -7.527 1.00 95.31 112 ASP A O 1
ATOM 814 N N . THR A 1 113 ? -2.620 5.201 -8.477 1.00 96.69 113 THR A N 1
ATOM 815 C CA . THR A 1 113 ? -3.256 3.982 -8.973 1.00 96.69 113 THR A CA 1
ATOM 816 C C . THR A 1 113 ? -2.838 3.678 -10.409 1.00 96.69 113 THR A C 1
ATOM 818 O O . THR A 1 113 ? -2.639 4.586 -11.224 1.00 96.69 113 THR A O 1
ATOM 821 N N . TYR A 1 114 ? -2.717 2.392 -10.720 1.00 96.00 114 TYR A N 1
ATOM 822 C CA . TYR A 1 114 ? -2.282 1.888 -12.014 1.00 96.00 114 TYR A CA 1
ATOM 823 C C . TYR A 1 114 ? -3.122 0.694 -12.442 1.00 96.00 114 TYR A C 1
ATOM 825 O O . TYR A 1 114 ? -3.470 -0.159 -11.627 1.00 96.00 114 TYR A O 1
ATOM 833 N N . ASP A 1 115 ? -3.379 0.610 -13.740 1.00 94.62 115 ASP A N 1
ATOM 834 C CA . ASP A 1 115 ? -3.981 -0.549 -14.379 1.00 94.62 115 ASP A CA 1
ATOM 835 C C . ASP A 1 115 ? -2.917 -1.296 -15.199 1.00 94.62 115 ASP A C 1
ATOM 837 O O . ASP A 1 115 ? -2.290 -0.734 -16.106 1.00 94.62 115 ASP A O 1
ATOM 841 N N . ILE A 1 116 ? -2.651 -2.553 -14.838 1.00 94.81 116 ILE A N 1
ATOM 842 C CA . ILE A 1 116 ? -1.573 -3.370 -15.405 1.00 94.81 116 ILE A CA 1
ATOM 843 C C . ILE A 1 116 ? -2.174 -4.361 -16.396 1.00 94.81 116 ILE A C 1
ATOM 845 O O . ILE A 1 116 ? -2.501 -5.496 -16.066 1.00 94.81 116 ILE A O 1
ATOM 849 N N . GLN A 1 117 ? -2.301 -3.932 -17.648 1.00 92.69 117 GLN A N 1
ATOM 850 C CA . GLN A 1 117 ? -2.902 -4.737 -18.720 1.00 92.69 117 GLN A CA 1
ATOM 851 C C . GLN A 1 117 ? -1.872 -5.518 -19.553 1.00 92.69 117 GLN A C 1
ATOM 853 O O . GLN A 1 117 ? -2.229 -6.313 -20.419 1.00 92.69 117 GLN A O 1
ATOM 858 N N . SER A 1 118 ? -0.575 -5.308 -19.314 1.00 92.62 118 SER A N 1
ATOM 859 C CA . SER A 1 118 ? 0.506 -6.040 -19.980 1.00 92.62 118 SER A CA 1
ATOM 860 C C . SER A 1 118 ? 1.800 -5.972 -19.165 1.00 92.62 118 SER A C 1
ATOM 862 O O . SER A 1 118 ? 1.924 -5.161 -18.253 1.00 92.62 118 SER A O 1
ATOM 864 N N . TYR A 1 119 ? 2.801 -6.769 -19.543 1.00 90.62 119 TYR A N 1
ATOM 865 C CA . TYR A 1 119 ? 4.148 -6.703 -18.962 1.00 90.62 119 TYR A CA 1
ATOM 866 C C . TYR A 1 119 ? 5.003 -5.537 -19.490 1.00 90.62 119 TYR A C 1
ATOM 868 O O . TYR A 1 119 ? 6.128 -5.354 -19.034 1.00 90.62 119 TYR A O 1
ATOM 876 N N . HIS A 1 120 ? 4.507 -4.765 -20.464 1.00 89.06 120 HIS A N 1
ATOM 877 C CA . HIS A 1 120 ? 5.283 -3.699 -21.103 1.00 89.06 120 HIS A CA 1
ATOM 878 C C . HIS A 1 120 ? 5.157 -2.350 -20.396 1.00 89.06 120 HIS A C 1
ATOM 880 O O . HIS A 1 120 ? 6.118 -1.583 -20.381 1.00 89.06 120 HIS A O 1
ATOM 886 N N . ALA A 1 121 ? 3.986 -2.042 -19.837 1.00 84.81 121 ALA A N 1
ATOM 887 C CA . ALA A 1 121 ? 3.731 -0.761 -19.194 1.00 84.81 121 ALA A CA 1
ATOM 888 C C . ALA A 1 121 ? 2.647 -0.873 -18.118 1.00 84.81 121 ALA A C 1
ATOM 890 O O . ALA A 1 121 ? 1.619 -1.520 -18.326 1.00 84.81 121 ALA A O 1
ATOM 891 N N . ALA A 1 122 ? 2.864 -0.174 -17.003 1.00 89.62 122 ALA A N 1
ATOM 892 C CA . ALA A 1 122 ? 1.824 0.145 -16.034 1.00 89.62 122 ALA A CA 1
ATOM 893 C C . ALA A 1 122 ? 1.212 1.499 -16.409 1.00 89.62 122 ALA A C 1
ATOM 895 O O . ALA A 1 122 ? 1.925 2.501 -16.505 1.00 89.62 122 ALA A O 1
ATOM 896 N N . VAL A 1 123 ? -0.100 1.541 -16.635 1.00 92.56 123 VAL A N 1
ATOM 897 C CA . VAL A 1 123 ? -0.791 2.770 -17.039 1.00 92.56 123 VAL A CA 1
ATOM 898 C C . VAL A 1 123 ? -1.371 3.433 -15.800 1.00 92.56 123 VAL A C 1
ATOM 900 O O . VAL A 1 123 ? -2.241 2.865 -15.144 1.00 92.56 123 VAL A O 1
ATOM 903 N N . LYS A 1 124 ? -0.889 4.636 -15.467 1.00 94.25 124 LYS A N 1
ATOM 904 C CA . LYS A 1 124 ? -1.449 5.436 -14.370 1.00 94.25 124 LYS A CA 1
ATOM 905 C C . LYS A 1 124 ? -2.894 5.811 -14.700 1.00 94.25 124 LYS A C 1
ATOM 907 O O . LYS A 1 124 ? -3.156 6.355 -15.772 1.00 94.25 124 LYS A O 1
ATOM 912 N N . GLY A 1 125 ? -3.817 5.565 -13.779 1.00 91.69 125 GLY A N 1
ATOM 913 C CA . GLY A 1 125 ? -5.237 5.832 -13.992 1.00 91.69 125 GLY A CA 1
ATOM 914 C C . GLY A 1 125 ? -6.122 5.289 -12.872 1.00 91.69 125 GLY A C 1
ATOM 915 O O . GLY A 1 125 ? -5.622 4.614 -11.970 1.00 91.69 125 GLY A O 1
ATOM 916 N N . PRO A 1 126 ? -7.428 5.600 -12.892 1.00 92.12 126 PRO A N 1
ATOM 917 C CA . PRO A 1 126 ? -8.374 5.047 -11.930 1.00 92.12 126 PRO A CA 1
ATOM 918 C C . PRO A 1 126 ? -8.462 3.522 -12.059 1.00 92.12 126 PRO A C 1
ATOM 920 O O . PRO A 1 126 ? -8.336 2.972 -13.151 1.00 92.12 126 PRO A O 1
ATOM 923 N N . ILE A 1 127 ? -8.724 2.852 -10.939 1.00 94.56 127 ILE A N 1
ATOM 924 C CA . ILE A 1 127 ? -9.007 1.412 -10.886 1.00 94.56 127 ILE A CA 1
ATOM 925 C C . ILE A 1 127 ? -10.504 1.173 -10.652 1.00 94.56 127 ILE A C 1
ATOM 927 O O . ILE A 1 127 ? -11.251 2.113 -10.385 1.00 94.56 127 ILE A O 1
ATOM 931 N N . SER A 1 128 ? -10.962 -0.079 -10.730 1.00 94.19 128 SER A N 1
ATOM 932 C CA . SER A 1 128 ? -12.392 -0.420 -10.597 1.00 94.19 128 SER A CA 1
ATOM 933 C C . SER A 1 128 ? -12.967 -0.142 -9.205 1.00 94.19 128 SER A C 1
ATOM 935 O O . SER A 1 128 ? -14.184 -0.124 -9.033 1.00 94.19 128 SER A O 1
ATOM 937 N N . TYR A 1 129 ? -12.105 0.059 -8.209 1.00 90.81 129 TYR A N 1
ATOM 938 C CA . TYR A 1 129 ? -12.485 0.385 -6.840 1.00 90.81 129 TYR A CA 1
ATOM 939 C C . TYR A 1 129 ? -12.402 1.893 -6.605 1.00 90.81 129 TYR A C 1
ATOM 941 O O . TYR A 1 129 ? -11.448 2.546 -7.025 1.00 90.81 129 TYR A O 1
ATOM 949 N N . ASN A 1 130 ? -13.378 2.445 -5.881 1.00 93.12 130 ASN A N 1
ATOM 950 C CA . ASN A 1 130 ? -13.322 3.837 -5.445 1.00 93.12 130 ASN A CA 1
ATOM 951 C C . ASN A 1 130 ? -12.278 3.995 -4.330 1.00 93.12 130 ASN A C 1
ATOM 953 O O . ASN A 1 130 ? -12.560 3.735 -3.159 1.00 93.12 130 ASN A O 1
ATOM 957 N N . VAL A 1 131 ? -11.065 4.398 -4.701 1.00 93.69 131 VAL A N 1
ATOM 958 C CA . VAL A 1 131 ? -9.965 4.611 -3.758 1.00 93.69 131 VAL A CA 1
ATOM 959 C C . VAL A 1 131 ? -9.970 6.061 -3.285 1.00 93.69 131 VAL A C 1
ATOM 961 O O . VAL A 1 131 ? -9.907 6.991 -4.086 1.00 93.69 131 VAL A O 1
ATOM 964 N N . THR A 1 132 ? -10.001 6.260 -1.970 1.00 93.31 132 THR A N 1
ATOM 965 C CA . THR A 1 132 ? -9.968 7.588 -1.345 1.00 93.31 132 THR A CA 1
ATOM 966 C C . THR A 1 132 ? -8.890 7.654 -0.268 1.00 93.31 132 THR A C 1
ATOM 968 O O . THR A 1 132 ? -8.406 6.627 0.205 1.00 93.31 132 THR A O 1
ATOM 971 N N . GLY A 1 133 ? -8.484 8.870 0.111 1.00 92.06 133 GLY A N 1
ATOM 972 C CA . GLY A 1 133 ? -7.534 9.075 1.209 1.00 92.06 133 GLY A CA 1
ATOM 973 C C . GLY A 1 133 ? -6.143 8.480 0.964 1.00 92.06 133 GLY A C 1
ATOM 974 O O . GLY A 1 133 ? -5.485 8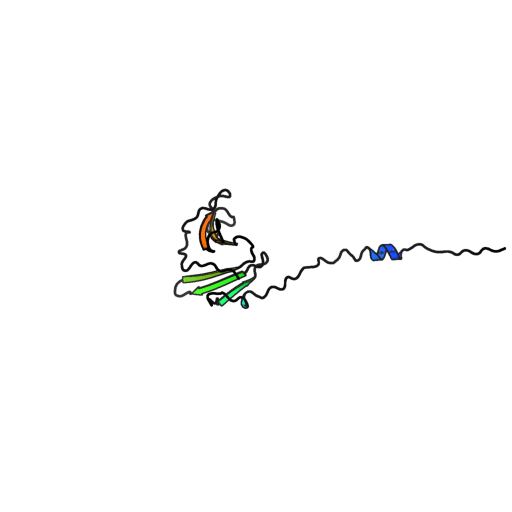.089 1.930 1.00 92.06 133 GLY A O 1
ATOM 975 N N . ILE A 1 134 ? -5.720 8.394 -0.304 1.00 93.25 134 ILE A N 1
ATOM 976 C CA . ILE A 1 134 ? -4.405 7.876 -0.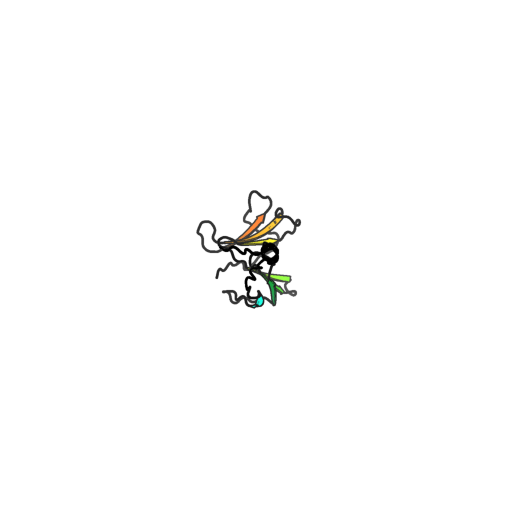687 1.00 93.25 134 ILE A CA 1
ATOM 977 C C . ILE A 1 134 ? -3.291 8.778 -0.149 1.00 93.25 134 ILE A C 1
ATOM 979 O O . ILE A 1 134 ? -3.341 10.002 -0.260 1.00 93.25 134 ILE A O 1
ATOM 983 N N . SER A 1 135 ? -2.283 8.160 0.450 1.00 94.25 135 SER A N 1
ATOM 984 C CA . SER A 1 135 ? -1.101 8.831 0.980 1.00 94.25 135 SER A CA 1
ATOM 985 C C . SER A 1 135 ? 0.053 7.841 1.039 1.00 94.25 135 SER A C 1
ATOM 987 O O . SER A 1 135 ? -0.178 6.649 1.239 1.00 94.25 135 SER A O 1
ATOM 989 N N . ALA A 1 136 ? 1.278 8.337 0.919 1.00 94.69 136 ALA A N 1
ATOM 990 C CA . ALA A 1 136 ? 2.492 7.564 1.129 1.00 94.69 136 ALA A CA 1
ATOM 991 C C . ALA A 1 136 ? 3.344 8.233 2.211 1.00 94.69 136 ALA A C 1
ATOM 993 O O . ALA A 1 136 ? 3.355 9.458 2.326 1.00 94.69 136 ALA A O 1
ATOM 994 N N . GLU A 1 137 ? 4.048 7.421 2.991 1.00 93.00 137 GLU A N 1
ATOM 995 C CA . GLU A 1 137 ? 5.013 7.862 3.994 1.00 93.00 137 GLU A CA 1
ATOM 996 C C . GLU A 1 137 ? 6.258 6.971 3.946 1.00 93.00 137 GLU A C 1
ATOM 998 O O . GLU A 1 137 ? 6.200 5.828 3.493 1.00 93.00 137 GLU A O 1
ATOM 1003 N N . GLU A 1 138 ? 7.386 7.522 4.380 1.00 89.81 138 GLU A N 1
ATOM 1004 C CA . GLU A 1 138 ? 8.667 6.833 4.525 1.00 89.81 138 GLU A CA 1
ATOM 1005 C C . GLU A 1 138 ? 9.227 7.132 5.922 1.00 89.81 138 GLU A C 1
ATOM 1007 O O . GLU A 1 138 ? 8.908 8.172 6.508 1.00 89.81 138 GLU A O 1
ATOM 1012 N N . SER A 1 139 ? 10.025 6.212 6.465 1.00 81.19 139 SER A N 1
ATOM 1013 C CA . SER A 1 139 ? 10.552 6.250 7.837 1.00 81.19 139 SER A CA 1
ATOM 1014 C C . SER A 1 139 ? 12.038 5.955 7.883 1.00 81.19 139 SER A C 1
ATOM 1016 O O . SER A 1 139 ? 12.436 5.016 7.155 1.00 81.19 139 SER A O 1
#

Foldseek 3Di:
DDDDDDDDDDDPPVVVVVVVPPPDPPPPPPPQDFPQPDADPVNDAAPDKDQDPDQRKMKGWHADPVVRDIDIDIDGDDPFKDKDWDQPPDDDQANTWMWMWGQPPNHDIFIFIWGRNDPPDTHTDDDPDDDPPGDDDDD